Protein AF-A9DIG9-F1 (afdb_monomer_lite)

InterPro domains:
  IPR012337 Ribonuclease H-like superfamily [SSF53098] (2-89)
  IPR013520 Ribonuclease H-like domain [PF00929] (7-54)
  IPR036397 Ribonuclease H superfamily [G3DSA:3.30.420.10] (1-92)
  IPR047021 RNA exonuclease REXO1/REXO3/REXO4-like [PTHR12801] (1-89)

Organism: NCBI:txid428386

Sequence (92 aa):
CLVDEDENLIFHTYVKPQIPVTNYRYDITGLTEEHLQDGMPLKEVREKILQILYNGESIGKVRLDGGKARLLVGHDLAHDLDCLGMSYPDHL

pLDDT: mean 95.22, std 3.17, range [81.56, 98.31]

Secondary structure (DSSP, 8-state):
-EE-TT--EEE---EE-SS--S---HHHH---HHHHHTPEEHHHHHHHHHHHHHTT--HHHHHHH-TTPPPP--TTHHHHHHHHT----S--

Foldseek 3Di:
DDADPVRHDPDDWAEADPDDDPDPVCVPRVDDPVRRVPTDHLVVVLVVVVCQQLVPPDPVVCVPPNPPGDDDDDDPVVVVCVVSVHDDDPHD

Radius of gyration: 14.89 Å; chains: 1; bounding box: 37×24×34 Å

Structure (mmCIF, N/CA/C/O backbone):
data_AF-A9DIG9-F1
#
_entry.id   AF-A9DIG9-F1
#
loop_
_atom_site.group_PDB
_atom_site.id
_atom_site.type_symbol
_atom_site.label_atom_id
_atom_site.label_alt_id
_atom_site.label_comp_id
_atom_site.label_asym_id
_atom_site.label_entity_id
_atom_site.label_seq_id
_atom_site.pdbx_PDB_ins_code
_atom_site.Cartn_x
_atom_site.Cartn_y
_atom_site.Cartn_z
_atom_site.occupancy
_atom_site.B_iso_or_equiv
_atom_site.auth_seq_id
_atom_site.auth_comp_id
_atom_site.auth_asym_id
_atom_site.auth_atom_id
_atom_site.pdbx_PDB_model_num
ATOM 1 N N . CYS A 1 1 ? -3.158 -4.624 -0.707 1.00 93.44 1 CYS A N 1
ATOM 2 C CA . CYS A 1 1 ? -2.251 -5.754 -1.021 1.00 93.44 1 CYS A CA 1
ATOM 3 C C . CYS A 1 1 ? -1.497 -5.405 -2.296 1.00 93.44 1 CYS A C 1
ATOM 5 O O . CYS A 1 1 ? -1.934 -4.512 -3.009 1.00 93.44 1 CYS A O 1
ATOM 7 N N . LEU A 1 2 ? -0.369 -6.056 -2.553 1.00 97.44 2 LEU A N 1
ATOM 8 C CA . LEU A 1 2 ? 0.392 -5.912 -3.788 1.00 97.44 2 LEU A CA 1
ATOM 9 C C . LEU A 1 2 ? 0.606 -7.303 -4.378 1.00 97.44 2 LEU A C 1
ATOM 11 O O . LEU A 1 2 ? 0.992 -8.223 -3.650 1.00 97.44 2 LEU A O 1
ATOM 15 N N . VAL A 1 3 ? 0.346 -7.431 -5.672 1.00 98.31 3 VAL A N 1
ATOM 16 C CA . VAL A 1 3 ? 0.463 -8.672 -6.442 1.00 98.31 3 VAL A CA 1
ATOM 17 C C . VAL A 1 3 ? 1.326 -8.431 -7.678 1.00 98.31 3 VAL A C 1
ATOM 19 O O . VAL A 1 3 ? 1.500 -7.276 -8.077 1.00 98.31 3 VAL A O 1
ATOM 22 N N . ASP A 1 4 ? 1.913 -9.488 -8.232 1.00 97.56 4 ASP A N 1
ATOM 23 C CA . ASP A 1 4 ? 2.569 -9.427 -9.542 1.00 97.56 4 ASP A CA 1
ATOM 24 C C . ASP A 1 4 ? 1.569 -9.662 -10.688 1.00 97.56 4 ASP A C 1
ATOM 26 O O . ASP A 1 4 ? 0.361 -9.786 -10.476 1.00 97.56 4 ASP A O 1
ATOM 30 N N . GLU A 1 5 ? 2.081 -9.667 -11.918 1.00 96.88 5 GLU A N 1
ATOM 31 C CA . GLU A 1 5 ? 1.316 -9.900 -13.149 1.00 96.88 5 GLU A CA 1
ATOM 32 C C . GLU A 1 5 ? 0.689 -11.299 -13.252 1.00 96.88 5 GLU A C 1
ATOM 34 O O . GLU A 1 5 ? -0.288 -11.466 -13.977 1.00 96.88 5 GLU A O 1
ATOM 39 N N . ASP A 1 6 ? 1.206 -12.266 -12.491 1.00 98.00 6 ASP A N 1
ATOM 40 C CA . ASP A 1 6 ? 0.705 -13.640 -12.401 1.00 98.00 6 ASP A CA 1
ATOM 41 C C . ASP A 1 6 ? -0.246 -13.826 -11.196 1.00 98.00 6 ASP A C 1
ATOM 43 O O . ASP A 1 6 ? -0.564 -14.951 -10.812 1.00 98.00 6 ASP A O 1
ATOM 47 N N . GLU A 1 7 ? -0.693 -12.725 -10.580 1.00 96.19 7 GLU A N 1
ATOM 48 C CA . GLU A 1 7 ? -1.549 -12.683 -9.387 1.00 96.19 7 GLU A CA 1
ATOM 49 C C . GLU A 1 7 ? -0.908 -13.272 -8.114 1.00 96.19 7 GLU A C 1
ATOM 51 O O . GLU A 1 7 ? -1.589 -13.485 -7.103 1.00 96.19 7 GLU A O 1
ATOM 56 N N . ASN A 1 8 ? 0.412 -13.486 -8.092 1.00 98.12 8 ASN A N 1
ATOM 57 C CA . ASN A 1 8 ? 1.085 -13.945 -6.884 1.00 98.12 8 ASN A CA 1
ATOM 58 C C . ASN A 1 8 ? 1.158 -12.820 -5.854 1.00 98.12 8 ASN A C 1
ATOM 60 O O . ASN A 1 8 ? 1.481 -11.666 -6.149 1.00 98.12 8 ASN A O 1
ATOM 64 N N . LEU A 1 9 ? 0.920 -13.176 -4.594 1.00 98.06 9 LEU A N 1
ATOM 65 C CA . LEU A 1 9 ? 0.984 -12.235 -3.487 1.00 98.06 9 LEU A CA 1
ATOM 66 C C . LEU A 1 9 ? 2.432 -11.807 -3.201 1.00 98.06 9 LEU A C 1
ATOM 68 O O . LEU A 1 9 ? 3.221 -12.578 -2.660 1.00 98.06 9 LEU A O 1
ATOM 72 N N . ILE A 1 10 ? 2.755 -10.543 -3.483 1.00 98.06 10 ILE A N 1
ATOM 73 C CA . ILE A 1 10 ? 4.055 -9.940 -3.151 1.00 98.06 10 ILE A CA 1
ATOM 74 C C . ILE A 1 10 ? 4.049 -9.430 -1.709 1.00 98.06 10 ILE A C 1
ATOM 76 O O . ILE A 1 10 ? 5.003 -9.630 -0.956 1.00 98.06 10 ILE A O 1
ATOM 80 N N . PHE A 1 11 ? 2.989 -8.713 -1.327 1.00 98.25 11 PHE A N 1
ATOM 81 C CA . PHE A 1 11 ? 2.901 -8.079 -0.016 1.00 98.25 11 PHE A CA 1
ATOM 82 C C . PHE A 1 11 ? 1.451 -7.918 0.450 1.00 98.25 11 PHE A C 1
ATOM 84 O O . PHE A 1 11 ? 0.600 -7.337 -0.230 1.00 98.25 11 PHE A O 1
ATOM 91 N N . HIS A 1 12 ? 1.175 -8.400 1.658 1.00 97.00 12 HIS A N 1
ATOM 92 C CA . HIS A 1 12 ? -0.112 -8.262 2.325 1.00 97.00 12 HIS A CA 1
ATOM 93 C C . HIS A 1 12 ? 0.112 -8.056 3.818 1.00 97.00 12 HIS A C 1
ATOM 95 O O . HIS A 1 12 ? 0.867 -8.795 4.447 1.00 97.00 12 HIS A O 1
ATOM 101 N N . THR A 1 13 ? -0.539 -7.047 4.384 1.00 97.19 13 THR A N 1
ATOM 102 C CA . THR A 1 13 ? -0.515 -6.785 5.820 1.00 97.19 13 THR A CA 1
ATOM 103 C C . THR A 1 13 ? -1.703 -5.910 6.203 1.00 97.19 13 THR A C 1
ATOM 105 O O . THR A 1 13 ? -2.221 -5.166 5.365 1.00 97.19 13 THR A O 1
ATOM 108 N N . TYR A 1 14 ? -2.102 -5.974 7.470 1.00 97.31 14 TYR A N 1
ATOM 109 C CA . TYR A 1 14 ? -2.965 -4.967 8.071 1.00 97.31 14 TYR A CA 1
ATOM 110 C C . TYR A 1 14 ? -2.133 -3.759 8.489 1.00 97.31 14 TYR A C 1
ATOM 112 O O . TYR A 1 14 ? -0.985 -3.896 8.912 1.00 97.31 14 TYR A O 1
ATOM 120 N N . VAL A 1 15 ? -2.717 -2.569 8.384 1.00 96.81 15 VAL A N 1
ATOM 121 C CA . VAL A 1 15 ? -2.063 -1.319 8.777 1.00 96.81 15 VAL A CA 1
ATOM 122 C C . VAL A 1 15 ? -2.684 -0.826 10.069 1.00 96.81 15 VAL A C 1
ATOM 124 O O . VAL A 1 15 ? -3.907 -0.740 10.171 1.00 96.81 15 VAL A O 1
ATOM 127 N N . LYS A 1 16 ? -1.847 -0.463 11.042 1.00 96.00 16 LYS A N 1
ATOM 128 C CA . LYS A 1 16 ? -2.319 0.139 12.287 1.00 96.00 16 LYS A CA 1
ATOM 129 C C . LYS A 1 16 ? -2.927 1.521 12.010 1.00 96.00 16 LYS A C 1
ATOM 131 O O . LYS A 1 16 ? -2.213 2.392 11.501 1.00 96.00 16 LYS A O 1
ATOM 136 N N . PRO A 1 17 ? -4.206 1.759 12.355 1.00 95.25 17 PRO A N 1
ATOM 137 C CA . PRO A 1 17 ? -4.840 3.059 12.179 1.00 95.25 17 PRO A CA 1
ATOM 138 C C . PRO A 1 17 ? -4.116 4.154 12.967 1.00 95.25 17 PRO A C 1
ATOM 140 O O . PRO A 1 17 ? -3.711 3.952 14.111 1.00 95.25 17 PRO A O 1
ATOM 143 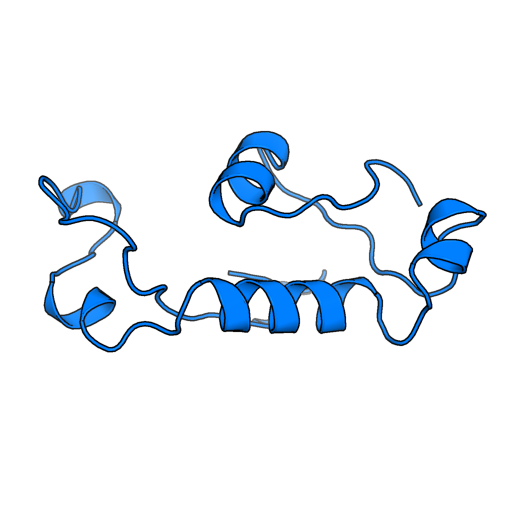N N . GLN A 1 18 ? -3.977 5.334 12.362 1.00 94.69 18 GLN A N 1
ATOM 144 C CA . GLN A 1 18 ? -3.376 6.505 13.020 1.00 94.69 18 GLN A CA 1
ATOM 145 C C . GLN A 1 18 ? -4.378 7.279 13.890 1.00 94.69 18 GLN A C 1
ATOM 147 O O . GLN A 1 18 ? -3.982 8.100 14.712 1.00 94.69 18 GLN A O 1
ATOM 152 N N . ILE A 1 19 ? -5.671 7.014 13.701 1.00 94.44 19 ILE A N 1
ATOM 153 C CA . ILE A 1 19 ? -6.784 7.584 14.461 1.00 94.44 19 ILE A CA 1
ATOM 154 C C . ILE A 1 19 ? -7.755 6.463 14.860 1.00 94.44 19 ILE A C 1
ATOM 156 O O . ILE A 1 19 ? -7.777 5.427 14.189 1.00 94.44 19 ILE A O 1
ATOM 160 N N . PRO A 1 20 ? -8.565 6.647 15.920 1.00 95.19 20 PRO A N 1
ATOM 161 C CA . PRO A 1 20 ? -9.567 5.662 16.312 1.00 95.19 20 PRO A CA 1
ATOM 162 C C . PRO A 1 20 ? -10.542 5.344 15.174 1.00 95.19 20 PRO A C 1
ATOM 164 O O . PRO A 1 20 ? -11.059 6.246 14.512 1.00 95.19 20 PRO A O 1
ATOM 167 N N . VAL A 1 21 ? -10.812 4.055 14.967 1.00 96.00 21 VAL A N 1
ATOM 168 C CA . VAL A 1 21 ? -11.789 3.587 13.980 1.00 96.00 21 VAL A CA 1
ATOM 169 C C . VAL A 1 21 ? -13.183 3.656 14.595 1.00 96.00 21 VAL A C 1
ATOM 171 O O . VAL A 1 21 ? -13.432 3.083 15.649 1.00 96.00 21 VAL A O 1
ATOM 174 N N . THR A 1 22 ? -14.107 4.352 13.934 1.00 96.88 22 THR A N 1
ATOM 175 C CA . THR A 1 22 ? -15.511 4.452 14.372 1.00 96.88 22 THR A CA 1
ATOM 176 C C . THR A 1 22 ? -16.412 3.402 13.727 1.00 96.88 22 THR A C 1
ATOM 178 O O . THR A 1 22 ? -17.448 3.052 14.284 1.00 96.88 22 THR A O 1
ATOM 181 N N . ASN A 1 23 ? -16.034 2.898 12.549 1.00 97.19 23 ASN A N 1
ATOM 182 C CA . ASN A 1 23 ? -16.748 1.848 11.835 1.00 97.19 23 ASN A CA 1
ATOM 183 C C . ASN A 1 23 ? -15.771 1.065 10.945 1.00 97.19 23 ASN A C 1
ATOM 185 O O . ASN A 1 23 ? -15.144 1.637 10.054 1.00 97.19 23 ASN A O 1
ATOM 189 N N . TYR A 1 24 ? -15.668 -0.247 11.164 1.00 96.19 24 TYR A N 1
ATOM 190 C CA . TYR A 1 24 ? -14.778 -1.135 10.407 1.00 96.19 24 TYR A CA 1
ATOM 191 C C . TYR A 1 24 ? -15.333 -1.535 9.032 1.00 96.19 24 TYR A C 1
ATOM 193 O O . TYR A 1 24 ? -14.607 -2.100 8.213 1.00 96.19 24 TYR A O 1
ATOM 201 N N . ARG A 1 25 ? -16.612 -1.236 8.761 1.00 96.81 25 ARG A N 1
ATOM 202 C CA . ARG A 1 25 ? -17.359 -1.687 7.577 1.00 96.81 25 ARG A CA 1
ATOM 203 C C . ARG A 1 25 ? -17.302 -3.212 7.416 1.00 96.81 25 ARG A C 1
ATOM 205 O O . ARG A 1 25 ? -17.096 -3.702 6.310 1.00 96.81 25 ARG A O 1
ATOM 212 N N . TYR A 1 26 ? -17.466 -3.933 8.529 1.00 97.19 26 TYR A N 1
ATOM 213 C CA . TYR A 1 26 ? -17.228 -5.379 8.648 1.00 97.19 26 TYR A CA 1
ATOM 214 C C . TYR A 1 26 ? -17.893 -6.207 7.543 1.00 97.19 26 TYR A C 1
ATOM 216 O O . TYR A 1 26 ? -17.230 -7.040 6.941 1.00 97.19 26 TYR A O 1
ATOM 224 N N . ASP A 1 27 ? -19.154 -5.931 7.205 1.00 97.94 27 ASP A N 1
ATOM 225 C CA . ASP A 1 27 ? -19.884 -6.701 6.185 1.00 97.94 27 ASP A CA 1
ATOM 226 C C . ASP A 1 27 ? -19.243 -6.636 4.786 1.00 97.94 27 ASP A C 1
ATOM 228 O O . ASP A 1 27 ? -19.472 -7.509 3.955 1.00 97.94 27 ASP A O 1
ATOM 232 N N . ILE A 1 28 ? -18.438 -5.600 4.522 1.00 96.94 28 ILE A N 1
ATOM 233 C CA . ILE A 1 28 ? -17.727 -5.396 3.254 1.00 96.94 28 ILE A CA 1
ATOM 234 C C . ILE A 1 28 ? -16.257 -5.816 3.379 1.00 96.94 28 ILE A C 1
ATOM 236 O O . ILE A 1 28 ? -15.694 -6.379 2.445 1.00 96.94 28 ILE A O 1
ATOM 240 N N . THR A 1 29 ? -15.611 -5.505 4.505 1.00 95.06 29 THR A N 1
ATOM 241 C CA . THR A 1 29 ? -14.150 -5.620 4.663 1.00 95.06 29 THR A CA 1
ATOM 242 C C . THR A 1 29 ? -13.703 -6.870 5.417 1.00 95.06 29 THR A C 1
ATOM 244 O O . THR A 1 29 ? -12.536 -7.241 5.328 1.00 95.06 29 THR A O 1
ATOM 247 N N . GLY A 1 30 ? -14.583 -7.477 6.217 1.00 96.44 30 GLY A N 1
ATOM 248 C CA . GLY A 1 30 ? -14.248 -8.510 7.201 1.00 96.44 30 GLY A CA 1
ATOM 249 C C . GLY A 1 30 ? -13.378 -8.021 8.369 1.00 96.44 30 GLY A C 1
ATOM 250 O O . GLY A 1 30 ? -12.990 -8.825 9.217 1.00 96.44 30 GLY A O 1
ATOM 251 N N . LEU A 1 31 ? -13.054 -6.723 8.436 1.00 95.94 31 LEU A N 1
ATOM 252 C CA . LEU A 1 31 ? -12.117 -6.180 9.418 1.00 95.94 31 LEU A CA 1
ATOM 253 C C . LEU A 1 31 ? -12.742 -6.075 10.805 1.00 95.94 31 LEU A C 1
ATOM 255 O O . LEU A 1 31 ? -13.839 -5.553 10.985 1.00 95.94 31 LEU A O 1
ATOM 259 N N . THR A 1 32 ? -11.968 -6.482 11.799 1.00 95.31 32 THR A N 1
ATOM 260 C CA . THR A 1 32 ? -12.278 -6.335 13.224 1.00 95.31 32 THR A CA 1
ATOM 261 C C . THR A 1 32 ? -11.182 -5.510 13.885 1.00 95.31 32 THR A C 1
ATOM 263 O O . THR A 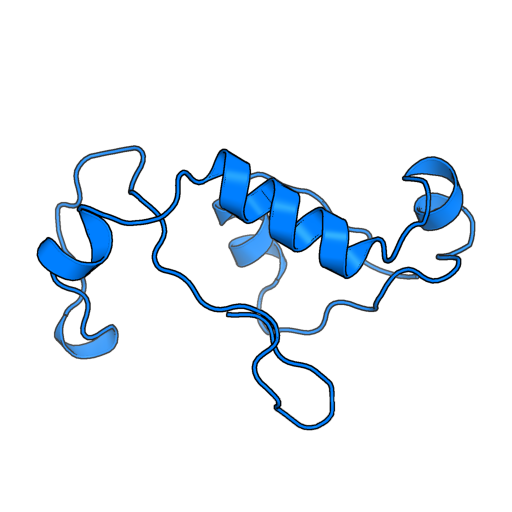1 32 ? -10.132 -5.259 13.288 1.00 95.31 32 THR A O 1
ATOM 266 N N . GLU A 1 33 ? -11.406 -5.100 15.129 1.00 95.06 33 GLU A N 1
ATOM 267 C CA . GLU A 1 33 ? -10.377 -4.434 15.928 1.00 95.06 33 GLU A CA 1
ATOM 268 C C . GLU A 1 33 ? -9.103 -5.284 16.059 1.00 95.06 33 GLU A C 1
ATOM 270 O O . GLU A 1 33 ? -8.009 -4.761 15.865 1.00 95.06 33 GLU A O 1
ATOM 275 N N . GLU A 1 34 ? -9.250 -6.595 16.276 1.00 94.00 34 GLU A N 1
ATOM 276 C CA . GLU A 1 34 ? -8.142 -7.551 16.423 1.00 94.00 34 GLU A CA 1
ATOM 277 C C . GLU A 1 34 ? -7.209 -7.560 15.202 1.00 94.00 34 GLU A C 1
ATOM 279 O O . GLU A 1 34 ? -5.991 -7.524 15.353 1.00 94.00 34 GLU A O 1
ATOM 284 N N . HIS A 1 35 ? -7.765 -7.499 13.986 1.00 94.25 35 HIS A N 1
ATOM 285 C CA . HIS A 1 35 ? -6.966 -7.420 12.759 1.00 94.25 35 HIS A CA 1
ATOM 286 C C . HIS A 1 35 ? -6.071 -6.170 12.709 1.00 94.25 35 HIS A C 1
ATOM 288 O O . HIS A 1 35 ? -4.982 -6.202 12.137 1.00 94.25 35 HIS A O 1
ATOM 294 N N . LEU A 1 36 ? -6.541 -5.051 13.268 1.00 95.00 36 LEU A N 1
ATOM 295 C CA . LEU A 1 36 ? -5.876 -3.750 13.166 1.00 95.00 36 LEU A CA 1
ATOM 296 C C . LEU A 1 36 ? -4.988 -3.426 14.373 1.00 95.00 36 LEU A C 1
ATOM 298 O O . LEU A 1 36 ? -4.077 -2.604 14.249 1.00 95.00 36 LEU A O 1
ATOM 302 N N . GLN A 1 37 ? -5.240 -4.055 15.523 1.00 91.06 37 GLN A N 1
ATOM 303 C CA . GLN A 1 37 ? -4.528 -3.817 16.779 1.00 91.06 37 GLN A CA 1
ATOM 304 C C . GLN A 1 37 ? -3.016 -4.042 16.633 1.00 91.06 37 GLN A C 1
ATOM 306 O O . GLN A 1 37 ? -2.220 -3.178 17.028 1.00 91.06 37 GLN A O 1
ATOM 311 N N . ASP A 1 38 ? -2.652 -5.153 15.989 1.00 88.69 38 ASP A N 1
ATOM 312 C CA . ASP A 1 38 ? -1.270 -5.574 15.729 1.00 88.69 38 ASP A CA 1
ATOM 313 C C . ASP A 1 38 ? -0.826 -5.286 14.284 1.00 88.69 38 ASP A C 1
ATOM 315 O O . ASP A 1 38 ? 0.157 -5.839 13.789 1.00 88.69 38 ASP A O 1
ATOM 319 N N . GLY A 1 39 ? -1.550 -4.399 13.593 1.00 95.56 39 GLY A N 1
ATOM 320 C CA . GLY A 1 39 ? -1.200 -3.963 12.247 1.00 95.56 39 GLY A CA 1
ATOM 321 C C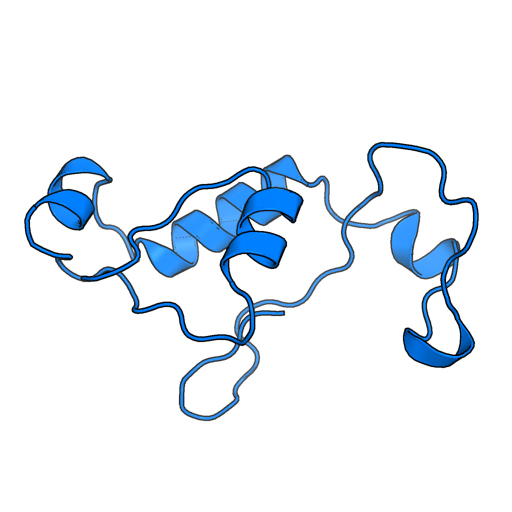 . GLY A 1 39 ? 0.187 -3.314 12.184 1.00 95.56 39 GLY A C 1
ATOM 322 O O . GLY A 1 39 ? 0.670 -2.693 13.135 1.00 95.56 39 GLY A O 1
ATOM 323 N N . MET A 1 40 ? 0.825 -3.404 11.021 1.00 97.81 40 MET A N 1
ATOM 324 C CA . MET A 1 40 ? 2.107 -2.756 10.768 1.00 97.81 40 MET A CA 1
ATOM 325 C C . MET A 1 40 ? 1.942 -1.224 10.792 1.00 97.81 40 MET A C 1
ATOM 327 O O . MET A 1 40 ? 0.958 -0.706 10.249 1.00 97.81 40 MET A O 1
ATOM 331 N N . PRO A 1 41 ? 2.881 -0.461 11.380 1.00 97.69 41 PRO A N 1
ATOM 332 C CA . PRO A 1 41 ? 2.839 0.995 11.317 1.00 97.69 41 PRO A CA 1
ATOM 333 C C . PRO A 1 41 ? 2.848 1.498 9.869 1.00 97.69 41 PRO A C 1
ATOM 335 O O . PRO A 1 41 ? 3.654 1.046 9.056 1.00 97.69 41 PRO A O 1
ATOM 338 N N . LEU A 1 42 ? 2.006 2.490 9.553 1.00 97.50 42 LEU A N 1
ATOM 339 C CA . LEU A 1 42 ? 1.865 3.025 8.189 1.00 97.50 42 LEU A CA 1
ATOM 340 C C . LEU A 1 42 ? 3.208 3.409 7.548 1.00 97.50 42 LEU A C 1
ATOM 342 O O . LEU A 1 42 ? 3.433 3.174 6.363 1.00 97.50 42 LEU A O 1
ATOM 346 N N . LYS A 1 43 ? 4.123 3.980 8.339 1.00 97.44 43 LYS A N 1
ATOM 347 C CA . LYS A 1 43 ? 5.458 4.352 7.866 1.00 97.44 43 LYS A CA 1
ATOM 348 C C . LYS A 1 43 ? 6.230 3.147 7.315 1.00 97.44 43 LYS A C 1
ATOM 350 O O . LYS A 1 43 ? 6.793 3.259 6.231 1.00 97.44 43 LYS A O 1
ATOM 355 N N . GLU A 1 44 ? 6.226 2.023 8.026 1.00 98.12 44 GLU A N 1
ATOM 356 C CA . GLU A 1 44 ? 6.933 0.805 7.616 1.00 98.12 44 GLU A CA 1
ATOM 357 C C . GLU A 1 44 ? 6.285 0.169 6.382 1.00 98.12 44 GLU A C 1
ATOM 359 O O . GLU A 1 44 ? 6.983 -0.277 5.472 1.00 98.12 44 GLU A O 1
ATOM 364 N N . VAL A 1 45 ? 4.950 0.186 6.313 1.00 98.19 45 VAL A N 1
ATOM 365 C CA . VAL A 1 45 ? 4.180 -0.274 5.145 1.00 98.19 45 VAL A CA 1
ATOM 366 C C . VAL A 1 45 ? 4.583 0.514 3.902 1.00 98.19 45 VAL A C 1
ATOM 368 O O . VAL A 1 45 ? 4.944 -0.073 2.883 1.00 98.19 45 VAL A O 1
ATOM 371 N N . ARG A 1 46 ? 4.586 1.847 4.000 1.00 97.50 46 ARG A N 1
ATOM 372 C CA . ARG A 1 46 ? 4.999 2.747 2.918 1.00 97.50 46 ARG A CA 1
ATOM 373 C C . ARG A 1 46 ? 6.439 2.490 2.477 1.00 97.50 46 ARG A C 1
ATOM 375 O O . ARG A 1 46 ? 6.703 2.427 1.281 1.00 97.50 46 ARG A O 1
ATOM 382 N N . GLU A 1 47 ? 7.367 2.338 3.419 1.00 97.12 47 GLU A N 1
ATOM 383 C CA . GLU A 1 47 ? 8.777 2.063 3.115 1.00 97.12 47 GLU A CA 1
ATOM 384 C C . GLU A 1 47 ? 8.947 0.733 2.370 1.00 97.12 47 GLU A C 1
ATOM 386 O O . GLU A 1 47 ? 9.651 0.687 1.361 1.00 97.12 47 GLU A O 1
ATOM 391 N N . LYS A 1 48 ? 8.245 -0.326 2.797 1.00 98.06 48 LYS A N 1
ATOM 392 C CA . LYS A 1 48 ? 8.253 -1.628 2.113 1.00 98.06 48 LYS A CA 1
ATOM 393 C C . LYS A 1 48 ? 7.678 -1.542 0.703 1.00 98.06 48 LYS A C 1
ATOM 395 O O . LYS A 1 48 ? 8.294 -2.055 -0.227 1.00 98.06 48 LYS A O 1
ATOM 400 N N . ILE A 1 49 ? 6.536 -0.876 0.526 1.00 97.81 49 ILE A N 1
ATOM 401 C CA . ILE A 1 49 ? 5.916 -0.699 -0.796 1.00 97.81 49 ILE A CA 1
ATOM 402 C C . ILE A 1 49 ? 6.862 0.065 -1.728 1.00 97.81 49 ILE A C 1
ATOM 404 O O . ILE A 1 49 ? 7.145 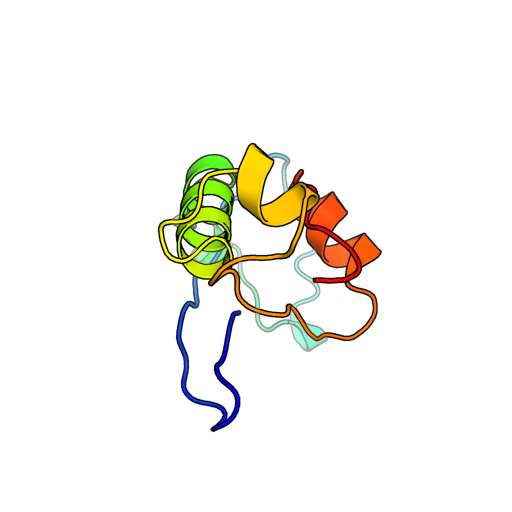-0.406 -2.826 1.00 97.81 49 ILE A O 1
ATOM 408 N N . LEU A 1 50 ? 7.421 1.196 -1.287 1.00 96.75 50 LEU A N 1
ATOM 409 C CA . LEU A 1 50 ? 8.366 1.979 -2.091 1.00 96.75 50 LEU A CA 1
ATOM 410 C C . LEU A 1 50 ? 9.634 1.192 -2.435 1.00 96.75 50 LEU A C 1
ATOM 412 O O . LEU A 1 50 ? 10.117 1.283 -3.560 1.00 96.75 50 LEU A O 1
ATOM 416 N N . GLN A 1 51 ? 10.159 0.394 -1.504 1.00 97.12 51 GLN A N 1
ATOM 417 C CA . GLN A 1 51 ? 11.309 -0.472 -1.764 1.00 97.12 51 GLN A CA 1
ATOM 418 C C . GLN A 1 51 ? 11.013 -1.482 -2.882 1.00 97.12 51 GLN A C 1
ATOM 420 O O . GLN A 1 51 ? 11.851 -1.689 -3.762 1.00 97.12 51 GLN A O 1
ATOM 425 N N . ILE A 1 52 ? 9.822 -2.087 -2.863 1.00 97.56 52 ILE A N 1
ATOM 426 C CA . ILE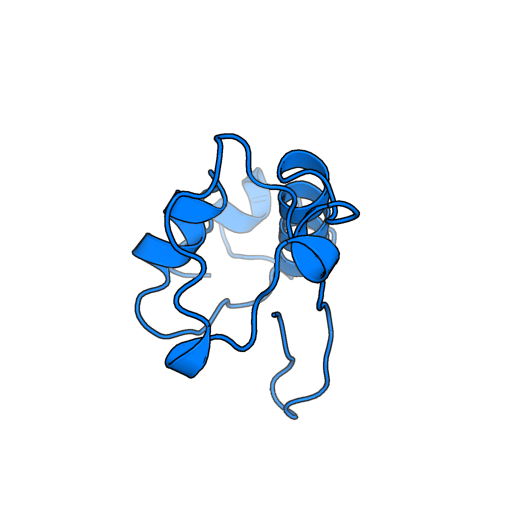 A 1 52 ? 9.375 -3.027 -3.894 1.00 97.56 52 ILE A CA 1
ATOM 427 C C . ILE A 1 52 ? 9.226 -2.309 -5.242 1.00 97.56 52 ILE A C 1
ATOM 429 O O . ILE A 1 52 ? 9.746 -2.789 -6.249 1.00 97.56 52 ILE A O 1
ATOM 433 N N . LEU A 1 53 ? 8.555 -1.154 -5.260 1.00 96.88 53 LEU A N 1
ATOM 434 C CA . LEU A 1 53 ? 8.252 -0.412 -6.486 1.00 96.88 53 LEU A CA 1
ATOM 435 C C . LEU A 1 53 ? 9.486 0.220 -7.132 1.00 96.88 53 LEU A C 1
ATOM 437 O O . LEU A 1 53 ? 9.595 0.231 -8.354 1.00 96.88 53 LEU A O 1
ATOM 441 N N . TYR A 1 54 ? 10.431 0.739 -6.348 1.00 96.88 54 TYR A N 1
ATOM 442 C CA . TYR A 1 54 ? 11.673 1.288 -6.898 1.00 96.88 54 TYR A CA 1
ATOM 443 C C . TYR A 1 54 ? 12.651 0.208 -7.347 1.00 96.88 54 TYR A C 1
ATOM 445 O O . TYR A 1 54 ? 13.507 0.493 -8.177 1.00 96.88 54 TYR A O 1
ATOM 453 N N . ASN A 1 55 ? 12.529 -1.026 -6.844 1.00 96.62 55 ASN A N 1
ATOM 454 C CA . ASN A 1 55 ? 13.295 -2.177 -7.329 1.00 96.62 55 ASN A CA 1
ATOM 455 C C . ASN A 1 55 ? 14.821 -1.922 -7.375 1.00 96.62 55 ASN A C 1
ATOM 457 O O . ASN A 1 55 ? 15.518 -2.321 -8.307 1.00 96.62 55 ASN A O 1
ATOM 461 N N . GLY A 1 56 ? 15.334 -1.212 -6.363 1.00 94.69 56 GLY A N 1
ATOM 462 C CA . GLY A 1 56 ? 16.748 -0.839 -6.237 1.00 94.69 56 GLY A CA 1
ATOM 463 C C . GLY A 1 56 ? 17.170 0.440 -6.971 1.00 94.69 56 GLY A C 1
ATOM 464 O O . GLY A 1 56 ? 18.331 0.830 -6.865 1.00 94.69 56 GLY A O 1
ATOM 465 N N . GLU A 1 57 ? 16.269 1.114 -7.686 1.00 96.12 57 GLU A N 1
ATOM 466 C CA . GLU A 1 57 ? 16.561 2.387 -8.347 1.00 96.12 57 GLU A CA 1
ATOM 467 C C . GLU A 1 57 ? 16.490 3.583 -7.391 1.00 96.12 57 GLU A C 1
ATOM 469 O O . GLU A 1 57 ? 15.731 3.617 -6.421 1.00 96.12 57 GLU A O 1
ATOM 474 N N . SER A 1 58 ? 17.281 4.614 -7.696 1.00 93.00 58 SER A N 1
ATOM 475 C CA . SER A 1 58 ? 17.178 5.903 -7.008 1.00 93.00 58 SER A CA 1
ATOM 476 C C . SER A 1 58 ? 15.973 6.696 -7.514 1.00 93.00 58 SER A C 1
ATOM 478 O O . SER A 1 58 ? 15.683 6.683 -8.708 1.00 93.00 58 SER A O 1
ATOM 480 N N . ILE A 1 59 ? 15.338 7.481 -6.638 1.00 90.12 59 ILE A N 1
ATOM 481 C CA . ILE A 1 59 ? 14.188 8.338 -6.990 1.00 90.12 59 ILE A CA 1
ATOM 482 C C . ILE A 1 59 ? 14.493 9.235 -8.200 1.00 90.12 59 ILE A C 1
ATOM 484 O O . ILE A 1 59 ? 13.635 9.437 -9.054 1.00 90.12 59 ILE A O 1
ATOM 488 N N . GLY A 1 60 ? 15.719 9.766 -8.283 1.00 90.69 60 GLY A N 1
ATOM 489 C CA . GLY A 1 60 ? 16.144 10.604 -9.402 1.00 90.69 60 GLY A CA 1
ATOM 490 C C . GLY A 1 60 ? 16.092 9.863 -10.735 1.00 90.69 60 GLY A C 1
ATOM 491 O O . GLY A 1 60 ? 15.533 10.387 -11.688 1.00 90.69 60 GLY A O 1
ATOM 492 N N . LYS A 1 61 ? 16.606 8.629 -10.787 1.00 92.12 61 LYS A N 1
ATOM 493 C CA . LYS A 1 61 ? 16.586 7.813 -12.006 1.00 92.12 61 LYS A CA 1
ATOM 494 C C . LYS A 1 61 ? 15.169 7.407 -12.402 1.00 92.12 61 LYS A C 1
ATOM 496 O O . LYS A 1 61 ? 14.789 7.600 -13.549 1.00 92.12 61 LYS A O 1
ATOM 501 N N . VAL A 1 62 ? 14.359 6.982 -11.431 1.00 93.81 62 VAL A N 1
ATOM 502 C CA . VAL A 1 62 ? 12.948 6.638 -11.670 1.00 93.81 62 VAL A CA 1
ATOM 503 C C . VAL A 1 62 ? 12.178 7.803 -12.301 1.00 93.81 62 VAL A C 1
ATOM 505 O O . VAL A 1 62 ? 11.382 7.595 -13.204 1.00 93.81 62 VAL A O 1
ATOM 508 N N . ARG A 1 63 ? 12.440 9.044 -11.877 1.00 89.12 63 ARG A N 1
ATOM 509 C CA . ARG A 1 63 ? 11.785 10.238 -12.437 1.00 89.12 63 ARG A CA 1
ATOM 510 C C . ARG A 1 63 ? 12.325 10.692 -13.794 1.00 89.12 63 ARG A C 1
ATOM 512 O O . ARG A 1 63 ? 11.704 11.551 -14.409 1.00 89.12 63 ARG A O 1
ATOM 519 N N . LEU A 1 64 ? 13.493 10.207 -14.210 1.00 91.00 64 LEU A N 1
ATOM 520 C CA . LEU A 1 64 ? 14.112 10.588 -15.479 1.00 91.00 64 LEU A CA 1
ATOM 521 C C . LEU A 1 64 ? 13.696 9.646 -16.609 1.00 91.00 64 LEU A C 1
ATOM 523 O O . LEU A 1 64 ? 13.303 10.127 -17.667 1.00 91.00 64 LEU A O 1
ATOM 527 N N . ASP A 1 65 ? 13.808 8.335 -16.387 1.00 90.94 65 ASP A N 1
ATOM 528 C CA . ASP A 1 65 ? 13.579 7.310 -17.415 1.00 90.94 65 ASP A CA 1
ATOM 529 C C . ASP A 1 65 ? 12.950 6.012 -16.875 1.00 90.94 65 ASP A C 1
ATOM 531 O O . ASP A 1 65 ? 13.020 4.976 -17.535 1.00 90.94 65 ASP A O 1
ATOM 535 N N . GLY A 1 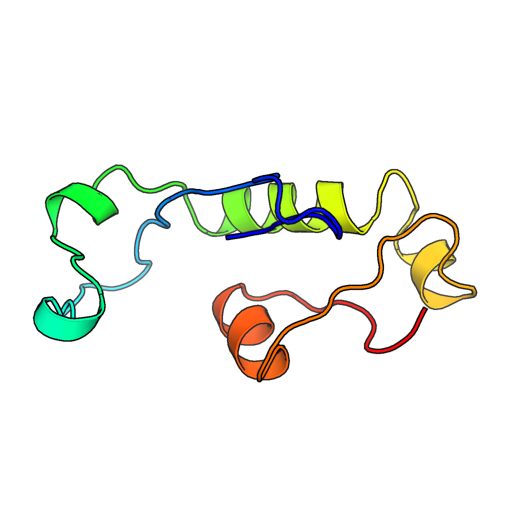66 ? 12.420 6.030 -15.646 1.00 91.31 66 GLY A N 1
ATOM 536 C CA . GLY A 1 66 ? 11.825 4.865 -14.980 1.00 91.31 66 GLY A CA 1
ATOM 537 C C . GLY A 1 66 ? 12.841 3.825 -14.481 1.00 91.31 66 GLY A C 1
ATOM 538 O O . GLY A 1 66 ? 12.670 3.242 -13.405 1.00 91.31 66 GLY A O 1
ATOM 539 N N . GLY A 1 67 ? 13.949 3.622 -15.194 1.00 94.12 67 GLY A N 1
ATOM 540 C CA . GLY A 1 67 ? 14.965 2.622 -14.885 1.00 94.12 67 GLY A CA 1
ATOM 541 C C . GLY A 1 67 ? 14.375 1.211 -14.774 1.00 94.12 67 GLY A C 1
ATOM 542 O O . GLY A 1 67 ? 13.704 0.723 -15.676 1.00 94.12 67 GLY A O 1
ATOM 543 N N . LYS A 1 68 ? 14.658 0.527 -13.660 1.00 95.25 68 LYS A N 1
ATOM 544 C CA . LYS A 1 68 ? 14.091 -0.789 -13.310 1.00 95.25 68 LYS A CA 1
ATOM 545 C C . LYS A 1 68 ? 12.889 -0.718 -12.364 1.00 95.25 68 LYS A C 1
ATOM 547 O O . LYS A 1 68 ? 12.514 -1.755 -11.806 1.00 95.25 68 LYS A O 1
ATOM 552 N N . ALA A 1 69 ? 12.337 0.468 -12.116 1.00 97.00 69 ALA A N 1
ATOM 553 C CA . ALA A 1 69 ? 11.162 0.605 -11.267 1.00 97.00 69 ALA A CA 1
ATOM 554 C C . ALA A 1 69 ? 9.962 -0.142 -11.872 1.00 97.00 69 ALA A C 1
ATOM 556 O O . ALA A 1 69 ? 9.897 -0.376 -13.078 1.00 97.00 69 ALA A O 1
ATOM 557 N N . ARG A 1 70 ? 9.034 -0.579 -11.022 1.00 95.81 70 ARG A N 1
ATOM 558 C CA . ARG A 1 70 ? 7.891 -1.407 -11.423 1.00 95.81 70 ARG A CA 1
ATOM 559 C C . ARG A 1 70 ? 6.682 -0.538 -11.715 1.00 95.81 70 ARG A C 1
ATOM 561 O O . ARG A 1 70 ? 6.287 0.254 -10.866 1.00 95.81 70 ARG A O 1
ATOM 568 N N . LEU A 1 71 ? 6.052 -0.742 -12.867 1.00 95.25 71 LEU A N 1
ATOM 569 C CA . LEU A 1 71 ? 4.794 -0.073 -13.178 1.00 95.25 71 LEU A CA 1
ATOM 570 C C . LEU A 1 71 ? 3.725 -0.485 -12.157 1.00 95.25 71 LEU A C 1
ATOM 572 O O . LEU A 1 71 ? 3.458 -1.672 -11.975 1.00 95.25 71 LEU A O 1
ATOM 576 N N . LEU A 1 72 ? 3.125 0.500 -11.491 1.00 96.12 72 LEU A N 1
ATOM 577 C CA . LEU A 1 72 ? 2.025 0.277 -10.561 1.00 96.12 72 LEU A CA 1
ATOM 578 C C . LEU A 1 72 ? 0.698 0.373 -11.319 1.00 96.12 72 LEU A C 1
ATOM 580 O O . LEU A 1 72 ? 0.432 1.372 -11.982 1.00 96.12 72 LEU A O 1
ATOM 584 N N . VAL A 1 73 ? -0.140 -0.656 -11.203 1.00 95.38 73 VAL A N 1
ATOM 585 C CA . VAL A 1 73 ? -1.454 -0.733 -11.853 1.00 95.38 73 VAL A CA 1
ATOM 586 C C . VAL A 1 73 ? -2.521 -0.988 -10.791 1.00 95.38 73 VAL A C 1
ATOM 588 O O . VAL A 1 73 ? -2.313 -1.782 -9.876 1.00 95.38 73 VAL A O 1
ATOM 591 N N . GLY A 1 74 ? -3.663 -0.310 -10.901 1.00 94.81 74 GLY A N 1
ATOM 592 C CA . GLY A 1 74 ? -4.783 -0.458 -9.975 1.00 94.81 74 GLY A CA 1
ATOM 593 C C . GLY A 1 74 ? -5.939 0.484 -10.306 1.00 94.81 74 GLY A C 1
ATOM 594 O O . GLY A 1 74 ? -5.807 1.387 -11.134 1.00 94.81 74 GLY A O 1
ATOM 595 N N . HIS A 1 75 ? -7.086 0.267 -9.664 1.00 96.62 75 HIS A N 1
ATOM 596 C CA . HIS A 1 75 ? -8.234 1.163 -9.767 1.00 96.62 75 HIS A CA 1
ATOM 597 C C . HIS A 1 75 ? -8.096 2.291 -8.742 1.00 96.62 75 HIS A C 1
ATOM 599 O O . HIS A 1 75 ? -7.953 2.013 -7.563 1.00 96.62 75 HIS A O 1
ATOM 605 N N . ASP A 1 76 ? -8.206 3.546 -9.193 1.00 96.44 76 ASP A N 1
ATOM 606 C CA . ASP A 1 76 ? -8.199 4.729 -8.313 1.00 96.44 76 ASP A CA 1
ATOM 607 C C . ASP A 1 76 ? -6.924 4.842 -7.453 1.00 96.44 76 ASP A C 1
ATOM 609 O O . ASP A 1 76 ? -6.955 5.211 -6.281 1.00 96.44 76 ASP A O 1
ATOM 613 N N . LEU A 1 77 ? -5.768 4.551 -8.068 1.00 95.56 77 LEU A N 1
ATOM 614 C CA . LEU A 1 77 ? -4.455 4.584 -7.408 1.00 95.56 77 LEU A CA 1
ATOM 615 C C . LEU A 1 77 ? -4.168 5.902 -6.678 1.00 95.56 77 LEU A C 1
ATOM 617 O O . LEU A 1 77 ? -3.427 5.904 -5.700 1.00 95.56 77 LEU A O 1
ATOM 621 N N . ALA A 1 78 ? -4.740 7.020 -7.132 1.00 95.81 78 ALA A N 1
ATOM 622 C CA . ALA A 1 78 ? -4.595 8.305 -6.458 1.00 95.81 78 ALA A CA 1
ATOM 623 C C . ALA A 1 78 ? -5.128 8.253 -5.015 1.00 95.81 78 ALA A C 1
ATOM 625 O O . ALA A 1 78 ? -4.454 8.732 -4.103 1.00 95.81 78 ALA A O 1
ATOM 626 N N . HIS A 1 79 ? -6.291 7.629 -4.798 1.00 97.06 79 HIS A N 1
ATOM 627 C CA . HIS A 1 79 ? -6.863 7.438 -3.467 1.00 97.06 79 HIS A CA 1
ATOM 628 C C . HIS A 1 79 ? -5.984 6.532 -2.595 1.00 97.06 79 HIS A C 1
ATOM 630 O O . HIS A 1 79 ? -5.721 6.851 -1.433 1.00 97.06 79 HIS A O 1
ATOM 636 N N . ASP A 1 80 ? -5.485 5.432 -3.160 1.00 95.94 80 ASP A N 1
ATOM 637 C CA . ASP A 1 80 ? -4.634 4.484 -2.437 1.00 95.94 80 ASP A CA 1
ATOM 638 C C . ASP A 1 80 ? -3.293 5.109 -2.022 1.00 95.94 80 ASP A C 1
ATOM 640 O O . ASP A 1 80 ? -2.839 4.945 -0.886 1.00 95.94 80 ASP A O 1
ATOM 644 N N . LEU A 1 81 ? -2.657 5.858 -2.928 1.00 96.81 81 LEU A N 1
ATOM 645 C CA . LEU A 1 81 ? -1.391 6.547 -2.675 1.00 96.81 81 LEU A CA 1
ATOM 646 C C . LEU A 1 81 ? -1.548 7.666 -1.634 1.00 96.81 81 LEU A C 1
ATOM 648 O O . LEU A 1 81 ? -0.671 7.817 -0.778 1.00 96.81 81 LEU A O 1
ATOM 652 N N . ASP A 1 82 ? -2.672 8.391 -1.655 1.00 96.94 82 ASP A N 1
ATOM 653 C CA . ASP A 1 82 ? -3.019 9.386 -0.632 1.00 96.94 82 ASP A CA 1
ATOM 654 C C . ASP A 1 82 ? -3.194 8.736 0.749 1.00 96.94 82 ASP A C 1
ATOM 656 O O . ASP A 1 82 ? -2.560 9.157 1.720 1.00 96.94 82 ASP A O 1
ATOM 660 N N . CYS A 1 83 ? -3.933 7.622 0.833 1.00 95.19 83 CYS A N 1
ATOM 661 C CA . CYS A 1 83 ? -4.075 6.846 2.070 1.00 95.19 83 CYS A CA 1
ATOM 662 C C . CYS A 1 83 ? -2.727 6.339 2.612 1.00 95.19 83 CYS A C 1
ATOM 664 O O . CYS A 1 83 ? -2.524 6.264 3.828 1.00 95.19 83 CYS A O 1
ATOM 666 N N . LEU A 1 84 ? -1.791 6.002 1.719 1.00 95.88 84 LEU A N 1
ATOM 667 C CA . LEU A 1 84 ? -0.432 5.592 2.073 1.00 95.88 84 LEU A CA 1
ATOM 668 C C . LEU A 1 84 ? 0.499 6.775 2.390 1.00 95.88 84 LEU A C 1
ATOM 670 O O . LEU A 1 84 ? 1.608 6.564 2.893 1.00 95.88 84 LEU A O 1
ATOM 674 N N . GLY A 1 85 ? 0.084 8.014 2.116 1.00 95.81 85 GLY A N 1
ATOM 675 C CA . GLY A 1 85 ? 0.906 9.210 2.275 1.00 95.81 85 GLY A CA 1
ATOM 676 C C . GLY A 1 85 ? 2.193 9.134 1.450 1.00 95.81 85 GLY A C 1
ATOM 677 O O . GLY A 1 85 ? 3.283 9.415 1.971 1.00 95.81 85 GLY A O 1
ATOM 678 N N . MET A 1 86 ? 2.090 8.679 0.200 1.00 94.88 86 MET A N 1
ATOM 679 C CA . MET A 1 86 ? 3.210 8.562 -0.734 1.00 94.88 86 MET A CA 1
ATOM 680 C C . MET A 1 86 ? 2.845 9.046 -2.136 1.00 94.88 86 MET A C 1
ATOM 682 O O . MET A 1 86 ? 1.684 9.162 -2.496 1.00 94.88 86 MET A O 1
ATOM 686 N N . SER A 1 87 ? 3.872 9.319 -2.937 1.00 92.75 87 SER A N 1
ATOM 687 C CA . SER A 1 87 ? 3.744 9.622 -4.359 1.00 92.75 87 SER A CA 1
ATOM 688 C C . SER A 1 87 ? 4.603 8.638 -5.138 1.00 92.75 87 SER A C 1
ATOM 690 O O . SER A 1 87 ? 5.720 8.313 -4.723 1.00 92.75 87 SER A O 1
ATOM 692 N N . TYR A 1 88 ? 4.066 8.174 -6.257 1.00 93.94 88 TYR A N 1
ATOM 693 C CA . TYR A 1 88 ? 4.747 7.335 -7.226 1.00 93.94 88 TYR A CA 1
ATOM 694 C C . TYR A 1 88 ? 4.482 7.911 -8.625 1.00 93.94 88 TYR A C 1
ATOM 696 O O . TYR A 1 88 ? 3.422 8.506 -8.804 1.00 93.94 88 TYR A O 1
ATOM 704 N N . PRO A 1 89 ? 5.422 7.831 -9.583 1.00 91.06 89 PRO A N 1
ATOM 705 C CA . PRO A 1 89 ? 5.197 8.380 -10.917 1.00 91.06 89 PRO A CA 1
ATOM 706 C C . PRO A 1 89 ? 4.005 7.730 -11.624 1.00 91.06 89 PRO A C 1
ATOM 708 O O . PRO A 1 89 ? 3.876 6.508 -11.627 1.00 91.06 89 PRO A O 1
ATOM 711 N N . ASP A 1 90 ? 3.187 8.555 -12.278 1.00 85.06 90 ASP A N 1
ATOM 712 C CA . ASP A 1 90 ? 2.010 8.105 -13.039 1.00 85.06 90 ASP A CA 1
ATOM 713 C C . ASP A 1 90 ? 2.392 7.434 -14.377 1.00 85.06 90 ASP A C 1
ATOM 715 O O . ASP A 1 90 ? 1.552 6.849 -15.057 1.00 85.06 90 ASP A O 1
ATOM 719 N N . HIS A 1 91 ? 3.662 7.554 -14.772 1.00 81.56 91 HIS A N 1
ATOM 720 C CA . HIS A 1 91 ? 4.274 6.936 -15.945 1.00 81.56 91 HIS A CA 1
ATOM 721 C C . HIS A 1 91 ? 5.744 6.610 -15.647 1.00 81.56 91 HIS A C 1
ATOM 723 O O . HIS A 1 91 ? 6.396 7.333 -14.887 1.00 81.56 91 HIS A O 1
ATOM 729 N N . LEU A 1 92 ? 6.243 5.526 -16.246 1.00 81.69 92 LEU A N 1
ATOM 730 C CA . LEU A 1 92 ? 7.645 5.102 -16.224 1.00 81.69 92 LEU A CA 1
ATOM 731 C C . LEU A 1 92 ? 8.212 5.107 -17.643 1.00 81.69 92 LEU A C 1
ATOM 733 O O . LEU A 1 92 ? 7.433 4.804 -18.578 1.00 81.69 92 LEU A O 1
#